Protein AF-Q9NZL9-5-F1 (afdb_monomer)

Sequence (83 aa):
MPEMPEDMEQEEEVNIPNRRVLVTGATGLLGRAVHKEFQQNNWHAVGCGFRRARPKFEQVNLLDSNAVHHIIHDFQVLLTALS

pLDDT: mean 85.96, std 15.31, range [50.84, 98.38]

Radius of gyration: 17.06 Å; Cα contacts (8 Å, |Δi|>4): 94; chains: 1; bounding box: 62×25×30 Å

Mean predicted aligned error: 9.99 Å

Solvent-accessible surface area (backbone atoms only — not comparable to full-atom values): 5094 Å² total; per-residue (Å²): 132,88,82,77,76,90,75,71,74,76,76,75,79,77,85,71,64,95,44,68,45,80,35,70,45,24,64,46,75,66,28,32,55,53,44,49,50,36,52,74,67,78,29,50,55,46,36,24,16,55,94,66,10,73,90,88,28,48,71,42,52,84,88,38,66,65,54,46,50,49,55,51,45,65,64,48,51,64,64,66,78,78,112

Structure (mmCIF, N/CA/C/O backbone):
data_AF-Q9NZL9-5-F1
#
_entry.id   AF-Q9NZL9-5-F1
#
loop_
_atom_site.group_PDB
_atom_site.id
_atom_site.type_symbol
_atom_site.label_atom_id
_atom_site.label_alt_id
_atom_site.label_comp_id
_atom_site.label_asym_id
_atom_site.label_entity_id
_atom_site.label_seq_id
_atom_site.pdbx_PDB_ins_code
_atom_site.Cartn_x
_atom_site.Cartn_y
_atom_site.Cartn_z
_atom_site.occupancy
_atom_site.B_iso_or_equiv
_atom_site.auth_seq_id
_atom_site.auth_comp_id
_atom_site.auth_asym_id
_atom_site.auth_atom_id
_atom_site.pdbx_PDB_model_num
ATOM 1 N N . MET A 1 1 ? -56.278 -12.548 -7.514 1.00 57.59 1 MET A N 1
ATOM 2 C CA . MET A 1 1 ? -55.158 -11.741 -6.994 1.00 57.59 1 MET A CA 1
ATOM 3 C C . MET A 1 1 ? -53.905 -12.566 -7.220 1.00 57.59 1 MET A C 1
ATOM 5 O O . MET A 1 1 ? -53.876 -13.662 -6.681 1.00 57.59 1 MET A O 1
ATOM 9 N N . PRO A 1 2 ? -52.974 -12.162 -8.099 1.00 72.56 2 PRO A N 1
ATOM 10 C CA . PRO A 1 2 ? -51.712 -12.881 -8.247 1.00 72.56 2 PRO A CA 1
ATOM 11 C C . PRO A 1 2 ? -50.825 -12.629 -7.017 1.00 72.56 2 PRO A C 1
ATOM 13 O O . PRO A 1 2 ? -50.676 -11.485 -6.593 1.00 72.56 2 PRO A O 1
ATOM 16 N N . GLU A 1 3 ? -50.296 -13.702 -6.434 1.00 74.00 3 GLU A N 1
ATOM 17 C CA . GLU A 1 3 ? -49.311 -13.670 -5.347 1.00 74.00 3 GLU A CA 1
ATOM 18 C C . GLU A 1 3 ? -47.959 -13.205 -5.913 1.00 74.00 3 GLU A C 1
ATOM 20 O O . GLU A 1 3 ? -47.549 -13.662 -6.982 1.00 74.00 3 GLU A O 1
ATOM 25 N N . MET A 1 4 ? -47.292 -12.256 -5.247 1.00 73.06 4 MET A N 1
ATOM 26 C CA . MET A 1 4 ? -45.949 -11.833 -5.651 1.00 73.06 4 MET A CA 1
ATOM 27 C C . MET A 1 4 ? -44.909 -12.832 -5.124 1.00 73.06 4 MET A C 1
ATOM 29 O O . MET A 1 4 ? -45.019 -13.221 -3.962 1.00 73.06 4 MET A O 1
ATOM 33 N N . PRO A 1 5 ? -43.911 -13.232 -5.935 1.00 77.88 5 PRO A N 1
ATOM 34 C CA . PRO A 1 5 ? -42.847 -14.126 -5.492 1.00 77.88 5 PRO A CA 1
ATOM 35 C C . PRO A 1 5 ? -42.045 -13.511 -4.336 1.00 77.88 5 PRO A C 1
ATOM 37 O O . PRO A 1 5 ? -41.735 -12.320 -4.353 1.00 77.88 5 PRO A O 1
ATOM 40 N N . GLU A 1 6 ? -41.717 -14.344 -3.345 1.00 67.31 6 GLU A N 1
ATOM 41 C CA . GLU A 1 6 ? -41.036 -13.989 -2.084 1.00 67.31 6 GLU A CA 1
ATOM 42 C C . GLU A 1 6 ? -39.563 -13.573 -2.272 1.00 67.31 6 GLU A C 1
ATOM 44 O O . GLU A 1 6 ? -38.895 -13.167 -1.323 1.00 67.31 6 GLU A O 1
ATOM 49 N N . ASP A 1 7 ? -39.075 -13.599 -3.511 1.00 66.62 7 ASP A N 1
ATOM 50 C CA . ASP A 1 7 ? -37.662 -13.467 -3.861 1.00 66.62 7 ASP A CA 1
ATOM 51 C C . ASP A 1 7 ? -37.276 -12.029 -4.254 1.00 66.62 7 ASP A C 1
ATOM 53 O O . ASP A 1 7 ? -36.276 -11.821 -4.939 1.00 66.62 7 ASP A O 1
ATOM 57 N N . MET A 1 8 ? -38.062 -11.016 -3.860 1.00 61.38 8 MET A N 1
ATOM 58 C CA . MET A 1 8 ? -37.635 -9.618 -3.985 1.00 61.38 8 MET A CA 1
ATOM 59 C C . MET A 1 8 ? -36.415 -9.394 -3.086 1.00 61.38 8 MET A C 1
ATOM 61 O O . MET A 1 8 ? -36.543 -9.167 -1.882 1.00 61.38 8 MET A O 1
ATOM 65 N N . GLU A 1 9 ? -35.240 -9.501 -3.706 1.00 58.97 9 GLU A N 1
ATOM 66 C CA . GLU A 1 9 ? -33.928 -9.184 -3.160 1.00 58.97 9 GLU A CA 1
ATOM 67 C C . GLU A 1 9 ? -34.023 -7.880 -2.360 1.00 58.97 9 GLU A C 1
ATOM 69 O O . GLU A 1 9 ? -34.289 -6.809 -2.906 1.00 58.97 9 GLU A O 1
ATOM 74 N N . GLN A 1 10 ? -33.865 -7.976 -1.038 1.00 56.09 10 GLN A N 1
ATOM 75 C CA . GLN A 1 10 ? -33.647 -6.797 -0.214 1.00 56.09 10 GLN A CA 1
ATOM 76 C C . GLN A 1 10 ? -32.330 -6.193 -0.695 1.00 56.09 10 GLN A C 1
ATOM 78 O O . GLN A 1 10 ? -31.273 -6.782 -0.474 1.00 56.09 10 GLN A O 1
ATOM 83 N N . GLU A 1 11 ? -32.398 -5.063 -1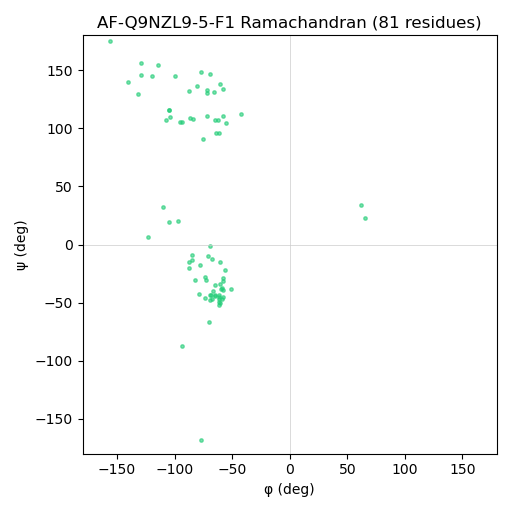.397 1.00 58.25 11 GLU A N 1
ATOM 84 C CA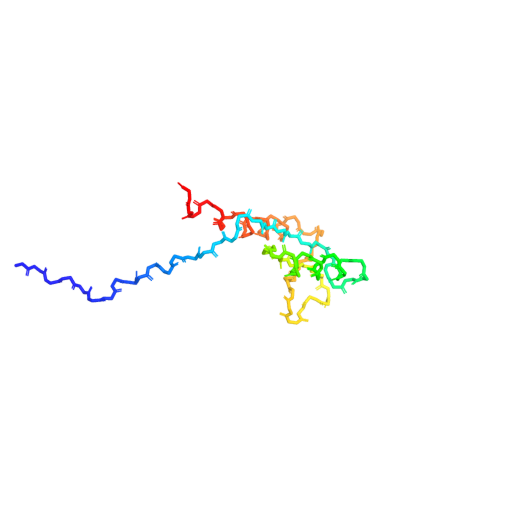 . GLU A 1 11 ? -31.226 -4.250 -1.697 1.00 58.25 11 GLU A CA 1
ATOM 85 C C . GLU A 1 11 ? -30.557 -3.929 -0.355 1.00 58.25 11 GLU A C 1
ATOM 87 O O . GLU A 1 11 ? -31.086 -3.156 0.446 1.00 58.25 11 GLU A O 1
ATOM 92 N N . GLU A 1 12 ? -29.438 -4.596 -0.051 1.00 60.25 12 GLU A N 1
ATOM 93 C CA . GLU A 1 12 ? -28.627 -4.254 1.112 1.00 60.25 12 GLU A CA 1
ATOM 94 C C . GLU A 1 12 ? -28.221 -2.789 0.957 1.00 60.25 12 GLU A C 1
ATOM 96 O O . GLU A 1 12 ? -27.439 -2.437 0.072 1.00 60.25 12 GLU A O 1
ATOM 101 N N . GLU A 1 13 ? -28.769 -1.925 1.810 1.00 59.16 13 GLU A N 1
ATOM 102 C CA . GLU A 1 13 ? -28.365 -0.529 1.897 1.00 59.16 13 GLU A CA 1
ATOM 103 C C . GLU A 1 13 ? -26.885 -0.495 2.303 1.00 59.16 13 GLU A C 1
ATOM 105 O O . GLU A 1 13 ? -26.514 -0.627 3.474 1.00 59.16 13 GLU A O 1
ATOM 110 N N . VAL A 1 14 ? -26.006 -0.380 1.309 1.00 62.53 14 VAL A N 1
ATOM 111 C CA . VAL A 1 14 ? -24.566 -0.304 1.530 1.00 62.53 14 VAL A CA 1
ATOM 112 C C . VAL A 1 14 ? -24.308 0.998 2.278 1.00 62.53 14 VAL A C 1
ATOM 114 O O . VAL A 1 14 ? -24.404 2.066 1.693 1.00 62.53 14 VAL A O 1
ATOM 117 N N . ASN A 1 15 ? -23.977 0.956 3.571 1.00 66.69 15 ASN A N 1
ATOM 118 C CA . ASN A 1 15 ? -23.590 2.170 4.290 1.00 66.69 15 ASN A CA 1
ATOM 119 C C . ASN A 1 15 ? -22.199 2.609 3.828 1.00 66.69 15 ASN A C 1
ATOM 121 O O . ASN A 1 15 ? -21.188 1.956 4.106 1.00 66.69 15 ASN A O 1
ATOM 125 N N . ILE A 1 16 ? -22.149 3.726 3.115 1.00 66.19 16 ILE A N 1
ATOM 126 C CA . ILE A 1 16 ? -20.919 4.230 2.527 1.00 66.19 16 ILE A CA 1
ATOM 127 C C . ILE A 1 16 ? -20.447 5.407 3.363 1.00 66.19 16 ILE A C 1
ATOM 129 O O . ILE A 1 16 ? -21.116 6.440 3.395 1.00 66.19 16 ILE A O 1
ATOM 133 N N . PRO A 1 17 ? -19.277 5.310 4.020 1.00 73.44 17 PRO A N 1
ATOM 134 C CA . PRO A 1 17 ? -18.793 6.404 4.842 1.00 73.44 17 PRO A CA 1
ATOM 135 C C . PRO A 1 17 ? -18.643 7.686 4.019 1.00 73.44 17 PRO A C 1
ATOM 137 O O . PRO A 1 17 ? -18.013 7.670 2.964 1.00 73.44 17 PRO A O 1
ATOM 140 N N . ASN A 1 18 ? -19.130 8.817 4.541 1.00 79.94 18 ASN A N 1
ATOM 141 C CA . ASN A 1 18 ? -19.019 10.135 3.891 1.00 79.94 18 ASN A CA 1
ATOM 142 C C . ASN A 1 18 ? -17.566 10.538 3.574 1.00 79.94 18 ASN A C 1
ATOM 144 O O . ASN A 1 18 ? -17.313 11.394 2.730 1.00 79.94 18 ASN A O 1
ATOM 148 N N . ARG A 1 19 ? -16.594 9.944 4.277 1.00 90.44 19 ARG A N 1
ATOM 149 C CA . ARG A 1 19 ? -15.163 10.195 4.105 1.00 90.44 19 ARG A CA 1
ATOM 150 C C . ARG A 1 19 ? -14.511 9.004 3.425 1.00 90.44 19 ARG A C 1
ATOM 152 O O . ARG A 1 19 ? -14.313 7.955 4.038 1.00 90.44 19 ARG A O 1
ATOM 159 N N . ARG A 1 20 ? -14.161 9.176 2.153 1.00 93.19 20 ARG A N 1
ATOM 160 C CA . ARG A 1 20 ? -13.570 8.128 1.316 1.00 93.19 20 ARG A CA 1
ATOM 161 C C . ARG A 1 20 ? -12.313 8.647 0.656 1.00 93.19 20 ARG A C 1
ATOM 163 O O . ARG A 1 20 ? -12.232 9.817 0.291 1.00 93.19 20 ARG A O 1
ATOM 170 N N . VAL A 1 21 ? -11.346 7.762 0.473 1.00 95.88 21 VAL A N 1
ATOM 171 C CA . VAL A 1 21 ? -10.114 8.078 -0.248 1.00 95.88 21 VAL A CA 1
ATOM 172 C C . VAL A 1 21 ? -9.696 6.904 -1.122 1.00 95.88 21 VAL A C 1
ATOM 174 O O . VAL A 1 21 ? -9.791 5.750 -0.704 1.00 95.88 21 VAL A O 1
ATOM 177 N N . LEU A 1 22 ? -9.218 7.212 -2.327 1.00 96.69 22 LEU A N 1
ATOM 178 C CA . LEU A 1 22 ? -8.534 6.274 -3.208 1.00 96.69 22 LEU A CA 1
ATOM 179 C C . LEU A 1 22 ? -7.032 6.583 -3.183 1.00 96.69 22 LEU A C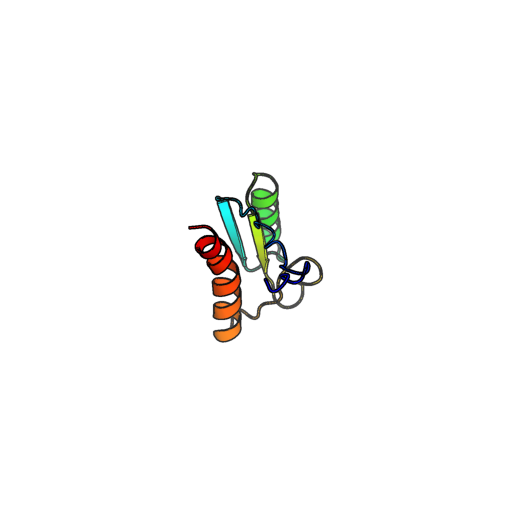 1
ATOM 181 O O . LEU A 1 22 ? -6.606 7.661 -3.594 1.00 96.69 22 LEU A O 1
ATOM 185 N N . VAL A 1 23 ? -6.223 5.645 -2.697 1.00 97.75 23 VAL A N 1
ATOM 186 C CA . VAL A 1 23 ? -4.770 5.803 -2.556 1.00 97.75 23 VAL A CA 1
ATOM 187 C C . VAL A 1 23 ? -4.054 5.025 -3.655 1.00 97.75 23 VAL A C 1
ATOM 189 O O . VAL A 1 23 ? -3.997 3.794 -3.628 1.00 97.75 23 VAL A O 1
ATOM 192 N N . THR A 1 24 ? -3.453 5.733 -4.609 1.00 97.31 24 THR A N 1
ATOM 193 C CA . THR A 1 24 ? -2.574 5.114 -5.608 1.00 97.31 24 THR A CA 1
ATOM 194 C C . THR A 1 24 ? -1.206 4.790 -5.010 1.00 97.31 24 THR A C 1
ATOM 196 O O . THR A 1 24 ? -0.728 5.438 -4.078 1.00 97.31 24 THR A O 1
ATOM 199 N N . GLY A 1 25 ? -0.568 3.720 -5.494 1.00 97.25 25 GLY A N 1
ATOM 200 C CA . GLY A 1 25 ? 0.716 3.281 -4.944 1.00 97.25 25 GLY A CA 1
ATOM 201 C C . GLY A 1 25 ? 0.628 2.800 -3.488 1.00 97.25 25 GLY A C 1
ATOM 202 O O . GLY A 1 25 ? 1.652 2.766 -2.804 1.00 97.25 25 GLY A O 1
ATOM 203 N N . ALA A 1 26 ? -0.553 2.375 -3.017 1.00 98.06 26 ALA A N 1
ATOM 204 C CA . ALA A 1 26 ? -0.811 1.947 -1.632 1.00 98.06 26 ALA A CA 1
ATOM 205 C C . ALA A 1 26 ? 0.037 0.739 -1.182 1.00 98.06 26 ALA A C 1
ATOM 207 O O . ALA A 1 26 ? 0.189 0.452 0.003 1.00 98.06 26 ALA A O 1
ATOM 208 N N . THR A 1 27 ? 0.648 0.041 -2.139 1.00 96.94 27 THR A N 1
ATOM 209 C CA . THR A 1 27 ? 1.574 -1.078 -1.903 1.00 96.94 27 THR A CA 1
ATOM 210 C C . THR A 1 27 ? 3.021 -0.628 -1.651 1.00 96.94 27 THR A C 1
ATOM 212 O O . THR A 1 27 ? 3.854 -1.439 -1.231 1.00 96.94 27 THR A O 1
ATOM 215 N N . GLY A 1 28 ? 3.333 0.642 -1.933 1.00 96.56 28 GLY A N 1
ATOM 216 C CA . GLY A 1 28 ? 4.650 1.265 -1.812 1.00 96.56 28 GLY A CA 1
ATOM 217 C C . GLY A 1 28 ? 5.042 1.621 -0.379 1.00 96.56 28 GLY A C 1
ATOM 218 O O . GLY A 1 28 ? 4.407 1.184 0.574 1.00 96.56 28 GLY A O 1
ATOM 219 N N . LEU A 1 29 ? 6.117 2.400 -0.233 1.00 97.31 29 LEU A N 1
ATOM 220 C CA . LEU A 1 29 ? 6.587 2.878 1.071 1.00 97.31 29 LEU A CA 1
ATOM 221 C C . LEU A 1 29 ? 5.612 3.921 1.639 1.00 97.31 29 LEU A C 1
ATOM 223 O O . LEU A 1 29 ? 4.892 3.639 2.593 1.00 97.31 29 LEU A O 1
ATOM 227 N N . LEU A 1 30 ? 5.521 5.088 0.991 1.00 97.88 30 LEU A N 1
ATOM 228 C CA . LEU A 1 30 ? 4.659 6.183 1.439 1.00 97.88 30 LEU A CA 1
ATOM 229 C C . LEU A 1 30 ? 3.169 5.842 1.315 1.00 97.88 30 LEU A C 1
ATOM 231 O O . LEU A 1 30 ? 2.422 6.012 2.272 1.00 97.88 30 LEU A O 1
ATOM 235 N N . GLY A 1 31 ? 2.743 5.298 0.170 1.00 97.56 31 GLY A N 1
ATOM 236 C CA . GLY A 1 31 ? 1.333 4.970 -0.061 1.00 97.56 31 GLY A CA 1
ATOM 237 C C . GLY A 1 31 ? 0.760 3.991 0.969 1.00 97.56 31 GLY A C 1
ATOM 238 O O . GLY A 1 31 ? -0.409 4.100 1.324 1.00 97.56 31 GLY A O 1
ATOM 239 N N . ARG A 1 32 ? 1.580 3.081 1.515 1.00 97.50 32 ARG A N 1
ATOM 240 C CA . ARG A 1 32 ? 1.161 2.161 2.582 1.00 97.50 32 ARG A CA 1
ATOM 241 C C . ARG A 1 32 ? 0.918 2.875 3.904 1.00 97.50 32 ARG A C 1
ATOM 243 O O . ARG A 1 32 ? -0.060 2.561 4.575 1.00 97.50 32 ARG A O 1
ATOM 250 N N . ALA A 1 33 ? 1.797 3.803 4.280 1.00 98.19 33 ALA A N 1
ATOM 251 C CA . ALA A 1 33 ? 1.626 4.601 5.491 1.00 98.19 33 ALA A CA 1
ATOM 252 C C . ALA A 1 33 ? 0.389 5.504 5.379 1.00 98.19 33 ALA A C 1
ATOM 254 O O . ALA A 1 33 ? -0.435 5.514 6.284 1.00 98.19 33 ALA A O 1
ATOM 255 N N . VAL A 1 34 ? 0.207 6.161 4.229 1.00 98.38 34 VAL A N 1
ATOM 256 C CA . VAL A 1 34 ? -0.964 7.004 3.940 1.00 98.38 34 VAL A CA 1
ATOM 257 C C . VAL A 1 34 ? -2.262 6.192 3.976 1.00 98.38 34 VAL A C 1
ATOM 259 O O . VAL A 1 34 ? -3.207 6.580 4.656 1.00 98.38 34 VAL A O 1
ATOM 262 N N . HIS A 1 35 ? -2.312 5.041 3.292 1.00 98.00 35 HIS A N 1
ATOM 263 C CA . HIS A 1 35 ? -3.481 4.152 3.320 1.00 98.00 35 HIS A CA 1
ATOM 264 C C . HIS A 1 35 ? -3.822 3.712 4.746 1.00 98.00 35 HIS A C 1
ATOM 266 O O . HIS A 1 35 ? -4.982 3.786 5.145 1.00 98.00 35 HIS A O 1
ATOM 272 N N . LYS A 1 36 ? -2.809 3.317 5.529 1.00 97.81 36 LYS A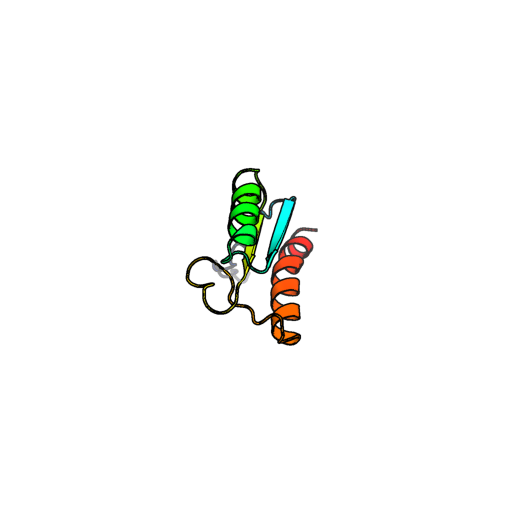 N 1
ATOM 273 C CA . LYS A 1 36 ? -2.978 2.924 6.931 1.00 97.81 36 LYS A CA 1
ATOM 274 C C . LYS A 1 36 ? -3.531 4.071 7.781 1.00 97.81 36 LYS A C 1
ATOM 276 O O . LYS A 1 36 ? -4.462 3.831 8.541 1.00 97.81 36 LYS A O 1
ATOM 281 N N . GLU A 1 37 ? -3.006 5.285 7.629 1.00 98.25 37 GLU A N 1
ATOM 282 C CA . GLU A 1 37 ? -3.463 6.457 8.383 1.00 98.25 37 GLU A CA 1
ATOM 283 C C . GLU A 1 37 ? -4.950 6.730 8.134 1.00 98.25 37 GLU A C 1
ATOM 285 O O . GLU A 1 37 ? -5.729 6.851 9.076 1.00 98.25 37 GLU A O 1
ATOM 290 N N . PHE A 1 38 ? -5.391 6.722 6.874 1.00 97.62 38 PHE A N 1
ATOM 291 C CA . PHE A 1 38 ? -6.812 6.876 6.557 1.00 97.62 38 PHE A CA 1
ATOM 292 C C . PHE A 1 38 ? -7.675 5.750 7.145 1.00 97.62 38 PHE A C 1
ATOM 294 O O . PHE A 1 38 ? -8.716 6.037 7.739 1.00 97.62 38 PHE A O 1
ATOM 301 N N . GLN A 1 39 ? -7.232 4.489 7.053 1.00 94.75 39 GLN A N 1
ATOM 302 C CA . GLN A 1 39 ? -7.941 3.363 7.680 1.00 94.75 39 GLN A CA 1
ATOM 303 C C . GLN A 1 39 ? -8.079 3.533 9.203 1.00 94.75 39 GLN A C 1
ATOM 305 O O . GLN A 1 39 ? -9.110 3.172 9.765 1.00 94.75 39 GLN A O 1
ATOM 310 N N . GLN A 1 40 ? -7.062 4.081 9.872 1.00 96.88 40 GLN A N 1
ATOM 311 C CA . GLN A 1 40 ? -7.051 4.285 11.324 1.00 96.88 40 GLN A CA 1
ATOM 312 C C . GLN A 1 40 ? -7.872 5.501 11.782 1.00 96.88 40 GLN A C 1
ATOM 314 O O . GLN A 1 40 ? -8.237 5.563 12.952 1.00 96.88 40 GLN A O 1
ATOM 319 N N . ASN A 1 41 ? -8.202 6.427 10.876 1.00 96.19 41 ASN A N 1
ATOM 320 C CA . ASN A 1 41 ? -8.917 7.673 11.175 1.00 96.19 41 ASN A CA 1
ATOM 321 C C . ASN A 1 41 ? -10.352 7.703 10.613 1.00 96.19 41 ASN A C 1
ATOM 323 O O . ASN A 1 41 ? -10.855 8.762 10.231 1.00 96.19 41 ASN A O 1
ATOM 327 N N . ASN A 1 42 ? -11.015 6.544 10.545 1.00 90.75 42 ASN A N 1
ATOM 328 C CA . ASN A 1 42 ? -12.424 6.413 10.150 1.00 90.75 42 ASN A CA 1
ATOM 329 C C . ASN A 1 42 ? -12.726 6.885 8.710 1.00 90.75 42 ASN A C 1
ATOM 331 O O . ASN A 1 42 ? -13.814 7.396 8.437 1.00 90.75 42 ASN A O 1
ATOM 335 N N . TRP A 1 43 ? -11.783 6.705 7.780 1.00 94.69 43 TRP A N 1
ATOM 336 C CA . TRP A 1 43 ? -12.044 6.847 6.345 1.00 94.69 43 TRP A CA 1
ATOM 337 C C . TRP A 1 43 ? -12.254 5.482 5.691 1.00 94.69 43 TRP A C 1
ATOM 339 O O . TRP A 1 43 ? -11.552 4.513 5.987 1.00 94.69 43 TRP A O 1
ATOM 349 N N . HIS A 1 44 ? -13.145 5.430 4.703 1.00 92.06 44 HIS A N 1
ATOM 350 C CA . HIS A 1 44 ? -13.193 4.324 3.755 1.00 92.06 44 HIS A CA 1
ATOM 351 C C . HIS A 1 44 ? -12.034 4.452 2.756 1.00 92.06 44 HIS A C 1
ATOM 353 O O . HIS A 1 44 ? -12.135 5.128 1.725 1.00 92.06 44 HIS A O 1
ATOM 359 N N . ALA A 1 45 ? -10.902 3.841 3.096 1.00 94.75 45 ALA A N 1
ATOM 360 C CA . ALA A 1 45 ? -9.683 3.905 2.301 1.00 94.75 45 ALA A CA 1
ATOM 361 C C . ALA A 1 45 ? -9.575 2.720 1.332 1.00 94.75 45 ALA A C 1
ATOM 363 O O . ALA A 1 45 ? -9.213 1.605 1.725 1.00 94.75 45 ALA A O 1
ATOM 364 N N . VAL A 1 46 ? -9.807 2.986 0.049 1.00 95.00 46 VAL A N 1
ATOM 365 C CA . VAL A 1 46 ? -9.494 2.067 -1.050 1.00 95.00 46 VAL A CA 1
ATOM 366 C C . VAL A 1 46 ? -8.054 2.326 -1.474 1.00 95.00 46 VAL A C 1
ATOM 368 O O 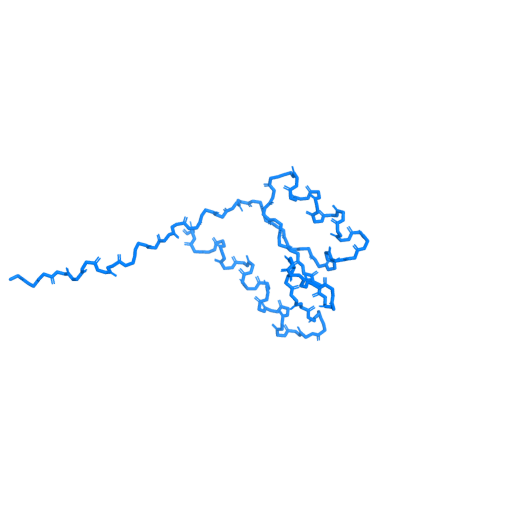. VAL A 1 46 ? -7.643 3.471 -1.640 1.00 95.00 46 VAL A O 1
ATOM 371 N N . GLY A 1 47 ? -7.248 1.282 -1.618 1.00 97.00 47 GLY A N 1
ATOM 372 C CA . GLY A 1 47 ? -5.876 1.417 -2.100 1.00 97.00 47 GLY A CA 1
ATOM 373 C C . GLY A 1 47 ? -5.678 0.623 -3.380 1.00 97.00 47 GLY A C 1
ATOM 374 O O . GLY A 1 47 ? -6.231 -0.467 -3.516 1.00 97.00 47 GLY A O 1
ATOM 375 N N . CYS A 1 48 ? -4.853 1.136 -4.290 1.00 97.88 48 CYS A N 1
ATOM 376 C CA . CYS A 1 48 ? -4.479 0.426 -5.505 1.00 97.88 48 CYS A CA 1
ATOM 377 C C . CYS A 1 48 ? -2.961 0.380 -5.723 1.00 97.88 48 CYS A C 1
ATOM 379 O O . CYS A 1 48 ? -2.175 1.189 -5.210 1.00 97.88 48 CYS A O 1
ATOM 381 N N . GLY A 1 49 ? -2.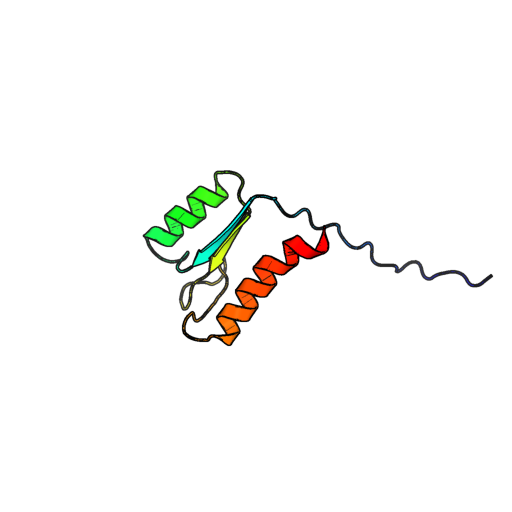528 -0.614 -6.489 1.00 97.31 49 GLY A N 1
ATOM 382 C CA . GLY A 1 49 ? -1.154 -0.773 -6.950 1.00 97.31 49 GLY A CA 1
ATOM 383 C C . GLY A 1 49 ? -1.110 -1.613 -8.219 1.00 97.31 49 GLY A C 1
ATOM 384 O O . GLY A 1 49 ? -2.124 -2.138 -8.648 1.00 97.31 49 GLY A O 1
ATOM 385 N N . PHE A 1 50 ? 0.068 -1.771 -8.818 1.00 95.94 50 PHE A N 1
ATOM 386 C CA . PHE A 1 50 ? 0.196 -2.598 -10.018 1.00 95.94 50 PHE A CA 1
ATOM 387 C C . PHE A 1 50 ? 0.599 -4.038 -9.662 1.00 95.94 50 PHE A C 1
ATOM 389 O O . PHE A 1 50 ? -0.248 -4.884 -9.409 1.00 95.94 50 PHE A O 1
ATOM 396 N N . ARG A 1 51 ? 1.899 -4.333 -9.547 1.00 94.06 51 ARG A N 1
ATOM 397 C CA . ARG A 1 51 ? 2.387 -5.716 -9.346 1.00 94.06 51 ARG A CA 1
ATOM 398 C C . ARG A 1 51 ? 2.131 -6.302 -7.950 1.00 94.06 51 ARG A C 1
ATOM 400 O O . ARG A 1 51 ? 1.997 -7.507 -7.814 1.00 94.06 51 ARG A O 1
ATOM 407 N N . ARG A 1 52 ? 2.106 -5.465 -6.906 1.00 92.06 52 ARG A N 1
ATOM 408 C CA . ARG A 1 52 ? 2.044 -5.888 -5.487 1.00 92.06 52 ARG A CA 1
ATOM 409 C C . ARG A 1 52 ? 0.665 -5.693 -4.847 1.00 92.06 52 ARG A C 1
ATOM 411 O O . ARG A 1 52 ? 0.578 -5.555 -3.631 1.00 92.06 52 ARG A O 1
ATOM 418 N N . ALA A 1 53 ? -0.384 -5.563 -5.658 1.00 93.94 53 ALA A N 1
ATOM 419 C CA . ALA A 1 53 ? -1.707 -5.173 -5.176 1.00 93.94 53 ALA A CA 1
ATOM 420 C C . ALA A 1 53 ? -2.416 -6.296 -4.409 1.00 93.94 53 ALA A C 1
ATOM 422 O O . ALA A 1 53 ? -2.924 -6.092 -3.307 1.00 93.94 53 ALA A O 1
ATOM 423 N N . ARG A 1 54 ? -2.395 -7.509 -4.958 1.00 90.81 54 ARG A N 1
ATOM 424 C CA . ARG A 1 54 ? -3.100 -8.651 -4.378 1.00 90.81 54 ARG A CA 1
ATOM 425 C C . ARG A 1 54 ? -2.464 -9.110 -3.050 1.00 90.81 54 ARG A C 1
ATOM 427 O O . ARG A 1 54 ? -1.243 -9.028 -2.904 1.00 90.81 54 ARG A O 1
ATOM 434 N N . PRO A 1 55 ? -3.267 -9.611 -2.091 1.00 90.38 55 PRO A N 1
ATOM 435 C CA . PRO A 1 55 ? -4.727 -9.763 -2.162 1.00 90.38 55 PRO A CA 1
ATOM 436 C C . PRO A 1 55 ? -5.514 -8.521 -1.702 1.00 90.38 55 PRO A C 1
ATOM 438 O O . PRO A 1 55 ? -6.704 -8.446 -1.964 1.00 90.38 55 PRO A O 1
ATOM 441 N N . LYS A 1 56 ? -4.875 -7.563 -1.014 1.00 91.06 56 LYS A N 1
ATOM 442 C CA . LYS A 1 56 ? -5.564 -6.488 -0.269 1.00 91.06 56 LYS A CA 1
ATOM 443 C C . LYS A 1 56 ? -6.007 -5.294 -1.127 1.00 91.06 56 LYS A C 1
ATOM 445 O O . LYS A 1 56 ? -6.942 -4.600 -0.752 1.00 91.06 56 LYS A O 1
ATOM 450 N N . PHE A 1 57 ? -5.282 -4.994 -2.196 1.00 96.38 57 PHE A N 1
ATOM 451 C CA . PHE A 1 57 ? -5.441 -3.760 -2.962 1.00 96.38 57 PHE A CA 1
ATOM 452 C C . PHE A 1 57 ? -5.943 -4.031 -4.373 1.00 96.38 57 PHE A C 1
ATOM 454 O O . PHE A 1 57 ? -5.644 -5.077 -4.961 1.00 96.38 57 PHE A O 1
ATOM 461 N N . GLU A 1 58 ? -6.607 -3.027 -4.938 1.00 96.06 58 GLU A N 1
ATOM 462 C CA . GLU A 1 58 ? -7.022 -3.050 -6.333 1.00 96.06 58 GLU A CA 1
ATOM 463 C C . GLU A 1 58 ? -5.807 -3.040 -7.255 1.00 96.06 58 GLU A C 1
ATOM 465 O O . GLU A 1 58 ? -4.870 -2.246 -7.095 1.00 96.06 58 GLU A O 1
ATOM 470 N N . GLN A 1 59 ? -5.802 -3.953 -8.222 1.00 97.06 59 GLN A N 1
ATOM 471 C CA . GLN A 1 59 ? -4.736 -4.030 -9.206 1.00 97.06 59 GLN A CA 1
ATOM 472 C C . GLN A 1 59 ? -5.047 -3.098 -10.376 1.00 97.06 59 GLN A C 1
ATOM 474 O O . GLN A 1 59 ? -5.913 -3.400 -11.187 1.00 97.06 59 GLN A O 1
ATOM 479 N N . VAL A 1 60 ? -4.307 -1.995 -10.494 1.00 97.19 60 VAL A N 1
ATOM 480 C CA . VAL 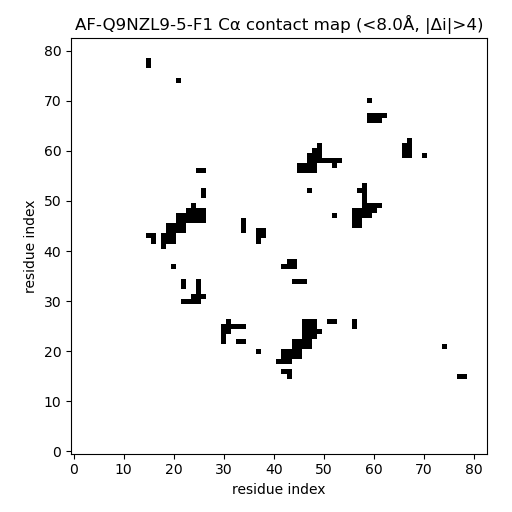A 1 60 ? -4.501 -0.999 -11.556 1.00 97.19 60 VAL A CA 1
ATOM 481 C C . VAL A 1 60 ? -3.171 -0.649 -12.205 1.00 97.19 60 VAL A C 1
ATOM 483 O O . VAL A 1 60 ? -2.193 -0.307 -11.532 1.00 97.19 60 VAL A O 1
ATOM 486 N N . ASN A 1 61 ? -3.142 -0.717 -13.534 1.00 97.25 61 ASN A N 1
ATOM 487 C CA . ASN A 1 61 ? -2.098 -0.080 -14.321 1.00 97.25 61 ASN A CA 1
ATOM 488 C C . ASN A 1 61 ? -2.478 1.387 -14.541 1.00 97.25 61 ASN A C 1
ATOM 490 O O . ASN A 1 61 ? -3.377 1.674 -15.319 1.00 97.25 61 ASN A O 1
ATOM 494 N N . LEU A 1 62 ? -1.788 2.321 -13.885 1.00 96.81 62 LEU A N 1
ATOM 495 C CA . LEU A 1 62 ? -2.090 3.754 -14.022 1.00 96.81 62 LEU A CA 1
ATOM 496 C C . LEU A 1 62 ? -1.778 4.323 -15.418 1.00 96.81 62 LEU A C 1
ATOM 498 O O . LEU A 1 62 ? -2.184 5.439 -15.717 1.00 96.81 62 LEU A O 1
ATOM 502 N N . LEU A 1 63 ? -1.053 3.577 -16.261 1.00 97.50 63 LEU A N 1
ATOM 503 C CA . LEU A 1 63 ? -0.810 3.939 -17.661 1.00 97.50 63 LEU A CA 1
ATOM 504 C C . LEU A 1 63 ? -1.940 3.484 -18.598 1.00 97.50 63 LEU A C 1
ATOM 506 O O . LEU A 1 63 ? -1.939 3.846 -19.770 1.00 97.50 63 LEU A O 1
ATOM 510 N N . ASP A 1 64 ? -2.879 2.680 -18.101 1.00 97.75 64 ASP A N 1
ATOM 511 C CA . ASP A 1 64 ? -4.081 2.280 -18.825 1.00 97.75 64 ASP A CA 1
ATOM 512 C C . ASP A 1 64 ? -5.227 3.220 -18.431 1.00 97.75 64 ASP A C 1
ATOM 514 O O . ASP A 1 64 ? -5.776 3.141 -17.330 1.00 97.75 64 ASP A O 1
ATOM 518 N N . SER A 1 65 ? -5.581 4.134 -19.336 1.00 97.75 65 SER A N 1
ATOM 519 C CA . SER A 1 65 ? -6.628 5.132 -19.105 1.00 97.75 65 SER A CA 1
ATOM 520 C C . SER A 1 65 ? -7.990 4.506 -18.827 1.00 97.75 65 SER A C 1
ATOM 522 O O . SER A 1 65 ? -8.754 5.048 -18.029 1.00 97.75 65 SER A O 1
ATOM 524 N N . ASN A 1 66 ? -8.290 3.361 -19.446 1.00 97.88 66 ASN A N 1
ATOM 525 C CA . ASN A 1 66 ? -9.542 2.663 -19.206 1.00 97.88 66 ASN A CA 1
ATOM 526 C C . ASN A 1 66 ? -9.534 2.101 -17.789 1.00 97.88 66 ASN A C 1
ATOM 528 O O . ASN A 1 66 ? -10.477 2.344 -17.045 1.00 97.88 66 ASN A O 1
ATOM 532 N N . ALA A 1 67 ? -8.463 1.425 -17.370 1.00 96.94 67 ALA A N 1
ATOM 533 C CA . ALA A 1 67 ? -8.362 0.903 -16.006 1.00 96.94 67 ALA A CA 1
ATOM 534 C C . ALA A 1 67 ? -8.484 2.013 -14.942 1.00 96.94 67 ALA A C 1
ATOM 536 O O . ALA A 1 67 ? -9.145 1.818 -13.921 1.00 96.94 67 ALA A O 1
ATOM 537 N N . VAL A 1 68 ? -7.893 3.188 -15.192 1.00 97.06 68 VAL A N 1
ATOM 538 C CA . VAL A 1 68 ? -8.030 4.366 -14.318 1.00 97.06 68 VAL A CA 1
ATOM 539 C C . VAL A 1 68 ? -9.472 4.877 -14.284 1.00 97.06 68 VAL A C 1
ATOM 541 O O . VAL A 1 68 ? -9.982 5.180 -13.207 1.00 97.06 68 VAL A O 1
ATOM 544 N N . HIS A 1 69 ? -10.144 4.949 -15.435 1.00 96.44 69 HIS A N 1
ATOM 545 C CA . HIS A 1 69 ? -11.543 5.364 -15.498 1.00 96.44 69 HIS A CA 1
ATOM 546 C C . HIS A 1 69 ? -12.455 4.418 -14.707 1.00 96.44 69 HIS A C 1
ATOM 548 O O . HIS A 1 69 ? -13.237 4.892 -13.889 1.00 96.44 69 HIS A O 1
ATOM 554 N N . HIS A 1 70 ? -12.296 3.101 -14.879 1.00 95.06 70 HIS A N 1
ATOM 555 C CA . HIS A 1 70 ? -13.097 2.099 -14.171 1.00 95.06 70 HIS A CA 1
ATOM 556 C C . HIS A 1 70 ? -12.928 2.206 -12.652 1.00 95.06 70 HIS A C 1
ATOM 558 O O . HIS A 1 70 ? -13.920 2.346 -11.951 1.00 95.06 70 HIS A O 1
ATOM 564 N N . ILE A 1 71 ? -11.694 2.249 -12.126 1.00 94.50 71 ILE A N 1
ATOM 565 C CA . ILE A 1 71 ? -11.515 2.340 -10.665 1.00 94.50 71 ILE A CA 1
ATOM 566 C C . ILE A 1 71 ? -12.051 3.654 -10.085 1.00 94.50 71 ILE A C 1
ATOM 568 O O . ILE A 1 71 ? -12.559 3.660 -8.966 1.00 94.50 71 ILE A O 1
ATOM 572 N N . ILE A 1 72 ? -11.946 4.773 -10.812 1.00 94.19 72 ILE A N 1
ATOM 573 C CA . ILE A 1 72 ? -12.520 6.047 -10.361 1.00 94.19 72 ILE A CA 1
ATOM 574 C C . ILE A 1 72 ? -14.044 5.967 -10.374 1.00 94.19 72 ILE A C 1
ATOM 576 O O . ILE A 1 72 ? -14.662 6.406 -9.410 1.00 94.19 72 ILE A O 1
ATOM 580 N N . HIS A 1 73 ? -14.635 5.398 -11.424 1.00 92.75 73 HIS A N 1
ATOM 581 C CA . HIS A 1 73 ? -16.075 5.209 -11.536 1.00 92.75 73 HIS A CA 1
ATOM 582 C C . HIS A 1 73 ? -16.602 4.300 -10.419 1.00 92.75 73 HIS A C 1
ATOM 584 O O . HIS A 1 73 ? -17.457 4.729 -9.655 1.00 92.75 73 HIS A O 1
ATOM 590 N N . ASP A 1 74 ? -16.022 3.117 -10.221 1.00 90.00 74 ASP A N 1
ATOM 591 C CA . ASP A 1 74 ? -16.404 2.191 -9.145 1.00 90.00 74 ASP A CA 1
ATOM 592 C C . ASP A 1 74 ? -16.232 2.839 -7.765 1.00 90.00 74 ASP A C 1
ATOM 594 O O . ASP A 1 74 ? -17.062 2.696 -6.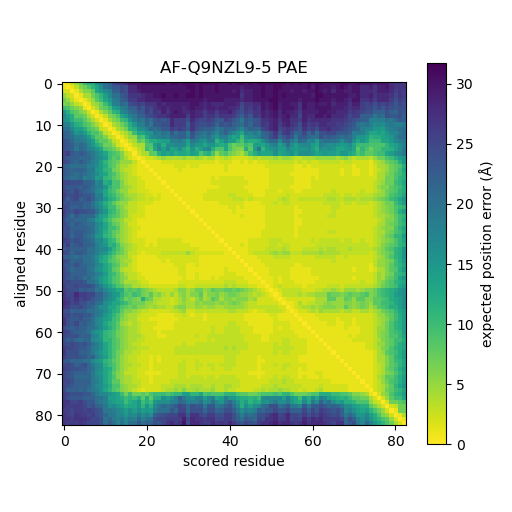862 1.00 90.00 74 ASP A O 1
ATOM 598 N N . PHE A 1 75 ? -15.165 3.628 -7.603 1.00 90.69 75 PHE A N 1
ATOM 599 C CA . PHE A 1 75 ? -14.971 4.412 -6.399 1.00 90.69 75 PHE A CA 1
ATOM 600 C C . PHE A 1 75 ? -16.035 5.508 -6.259 1.00 90.69 75 PHE A C 1
ATOM 602 O O . PHE A 1 75 ? -16.506 5.708 -5.152 1.00 90.69 75 PHE A O 1
ATOM 609 N N . GLN A 1 76 ? -16.463 6.206 -7.308 1.00 84.75 76 GLN A N 1
ATOM 610 C CA . GLN A 1 76 ? -17.439 7.301 -7.222 1.00 84.75 76 GLN A CA 1
ATOM 611 C C . GLN A 1 76 ? -18.888 6.832 -7.096 1.00 84.75 76 GLN A C 1
ATOM 613 O O . GLN A 1 76 ? -19.602 7.390 -6.269 1.00 84.75 76 GLN A O 1
ATOM 618 N N . VAL A 1 77 ? -19.307 5.820 -7.859 1.00 70.50 77 VAL A N 1
ATOM 619 C CA . VAL A 1 77 ? -20.712 5.380 -7.988 1.00 70.50 77 VAL A CA 1
ATOM 620 C C . VAL A 1 77 ? -21.326 4.985 -6.655 1.00 70.50 77 VAL A C 1
ATOM 622 O O . VAL A 1 77 ? -22.509 5.224 -6.435 1.00 70.50 77 VAL A O 1
ATOM 625 N N . LEU A 1 78 ? -20.508 4.506 -5.717 1.00 61.53 78 LEU A N 1
ATOM 626 C CA . LEU A 1 78 ? -20.944 4.286 -4.344 1.00 61.53 78 LEU A CA 1
ATOM 627 C C . LEU A 1 78 ? -21.632 5.553 -3.752 1.00 61.53 78 LEU A C 1
ATOM 629 O O . LEU A 1 78 ? -22.651 5.448 -3.090 1.00 61.53 78 LEU A O 1
ATOM 633 N N . LEU A 1 79 ? -21.162 6.773 -4.031 1.00 57.56 79 LEU A N 1
ATOM 634 C CA . LEU A 1 79 ? -21.789 7.997 -3.499 1.00 57.56 79 LEU A CA 1
ATOM 635 C C . LEU A 1 79 ? -23.127 8.359 -4.155 1.00 57.56 79 LEU A C 1
ATOM 637 O O . LEU A 1 79 ? -23.937 9.013 -3.510 1.00 57.56 79 LEU A O 1
ATOM 641 N N . THR A 1 80 ? -23.356 7.981 -5.412 1.00 56.06 80 THR A N 1
ATOM 642 C CA . THR A 1 80 ? -24.570 8.375 -6.148 1.00 56.06 80 THR A CA 1
ATOM 643 C C . THR A 1 80 ? -25.728 7.407 -5.916 1.00 56.06 80 THR A C 1
ATOM 645 O O . THR A 1 80 ? -26.875 7.787 -6.093 1.00 56.06 80 THR A O 1
ATOM 648 N N . ALA A 1 81 ? -25.454 6.178 -5.471 1.00 55.88 81 ALA A N 1
ATOM 649 C CA . ALA A 1 81 ? -26.498 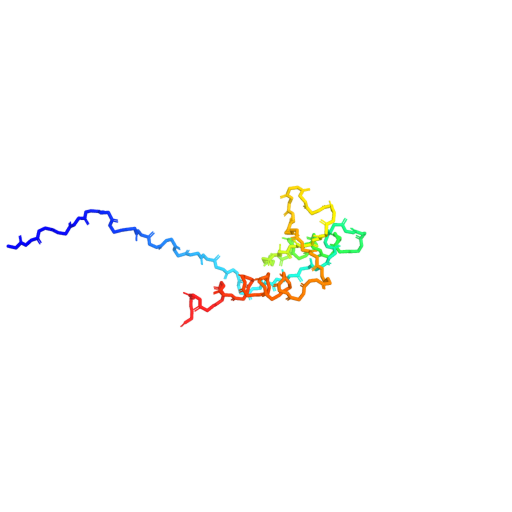5.200 -5.165 1.00 55.88 81 ALA A CA 1
ATOM 650 C C . ALA A 1 81 ? -27.318 5.528 -3.895 1.00 55.88 81 ALA A C 1
ATOM 652 O O . ALA A 1 81 ? -28.331 4.883 -3.660 1.00 55.88 81 ALA A O 1
ATOM 653 N N . LEU A 1 82 ? -26.901 6.512 -3.084 1.00 52.66 82 LEU A N 1
ATOM 654 C CA . LEU A 1 82 ? -27.539 6.864 -1.802 1.00 52.66 82 LEU A CA 1
ATOM 655 C C . LEU A 1 82 ? -27.994 8.334 -1.697 1.00 52.66 82 LEU A C 1
ATOM 657 O O . LEU A 1 82 ? -28.383 8.771 -0.613 1.00 52.66 82 LEU A O 1
ATOM 661 N N . SER A 1 83 ? -27.906 9.115 -2.778 1.00 50.84 83 SER A N 1
ATOM 662 C CA . SER A 1 83 ? -28.342 10.524 -2.830 1.00 50.84 83 SER A CA 1
ATOM 663 C C . SER A 1 83 ? -29.557 10.696 -3.722 1.00 50.84 83 SER A C 1
ATOM 665 O O . SER A 1 83 ? -30.497 11.402 -3.299 1.00 50.84 83 SER A O 1
#

Secondary structure (DSSP, 8-state):
-PPPPTT----------S-EEEETTTTSHHHHHHHHHHHHTT-EEEEEESTT-TTTSEE--TT-HHHHHHHHHHHHHHHHTT-

Nearest PDB structures (foldseek):
  2ydx-assembly1_B  TM=9.735E-01  e=4.433E-09  Homo sapiens
  4ktt-assembly1_E  TM=9.792E-01  e=8.159E-09  Homo sapiens
  4ndn-assembly1_F  TM=9.691E-01  e=1.145E-08  Homo sapiens
  4ktv-assembly1_F  TM=9.530E-01  e=2.764E-08  Homo sapiens
  3vtz-assembly1_D  TM=8.526E-01  e=1.086E-01  Thermoplasma volcanium GSS1

Foldseek 3Di:
DDDDDPPPPPPPPPDADPAEDEQEPCVPDVNVVVQVVCVVVPYNYAYEYDPRAPPPHHHADPVDPVSVVVVVCVRCVNVVVVD